Protein AF-A0A1V3WJI0-F1 (afdb_monomer_lite)

Foldseek 3Di:
DDDAAADEAEADEPDPVVVCLVVDPVSVVVVVVCVVVVLGDYDYPVNSVVQVVVCVVVRHRYHYPPPSNVVVVCVVCVVVVVVCVVCPPPPPDDPPPPDDDDDDDDDDDDDDD

Radius of gyration: 22.03 Å; chains: 1; bounding box: 41×51×47 Å

Sequence (113 aa):
MPIRTTLVELGPIPTDLLAHTEDYPPTADSFRRLYRMHLMVDVTREVVADQVVSAVQKGRKHVRLPRRAAVFSMLAEAPRRTAELVLTGIPHQTKRSAGLPPTSHSARDDAVR

Structure (mmCIF, N/CA/C/O backbone):
data_AF-A0A1V3WJI0-F1
#
_entry.id   AF-A0A1V3WJI0-F1
#
loop_
_atom_site.group_PDB
_atom_site.id
_atom_site.type_symbol
_atom_site.label_atom_id
_atom_site.label_alt_id
_atom_site.label_comp_id
_atom_site.label_asym_id
_atom_site.label_entity_id
_atom_site.label_seq_id
_atom_site.pdbx_PDB_ins_code
_atom_site.Cartn_x
_atom_site.Cartn_y
_atom_site.Cartn_z
_atom_site.occupancy
_atom_site.B_iso_or_equiv
_atom_site.auth_seq_id
_atom_site.auth_comp_id
_atom_site.auth_asym_id
_atom_site.auth_atom_id
_atom_site.pdbx_PDB_model_num
ATOM 1 N N . MET A 1 1 ? -25.030 5.101 12.617 1.00 54.34 1 MET A N 1
ATOM 2 C CA . MET A 1 1 ? -24.007 4.030 12.704 1.00 54.34 1 MET A CA 1
ATOM 3 C C . MET A 1 1 ? -22.628 4.646 12.493 1.00 54.34 1 MET A C 1
ATOM 5 O O . MET A 1 1 ? -22.551 5.594 11.719 1.00 54.34 1 MET A O 1
ATOM 9 N N . PRO A 1 2 ? -21.560 4.170 13.160 1.00 84.19 2 PRO A N 1
ATOM 10 C CA . PRO A 1 2 ? -20.208 4.680 12.929 1.00 84.19 2 PRO A CA 1
ATOM 11 C C . PRO A 1 2 ? -19.701 4.268 11.537 1.00 84.19 2 PRO A C 1
ATOM 13 O O . PRO A 1 2 ? -19.746 3.089 11.187 1.00 84.19 2 PRO A O 1
ATOM 16 N N . ILE A 1 3 ? -19.214 5.233 10.753 1.00 90.00 3 ILE A N 1
ATOM 17 C CA . ILE A 1 3 ? -18.558 4.981 9.461 1.00 90.00 3 ILE A CA 1
ATOM 18 C C . ILE A 1 3 ? -17.122 4.526 9.736 1.00 90.00 3 ILE A C 1
ATOM 20 O O . ILE A 1 3 ? -16.415 5.138 10.538 1.00 90.00 3 ILE A O 1
ATOM 24 N N . ARG A 1 4 ? -16.688 3.444 9.083 1.00 90.88 4 ARG A N 1
ATOM 25 C CA . ARG A 1 4 ? -15.308 2.945 9.156 1.00 90.88 4 ARG A CA 1
ATOM 26 C C . ARG A 1 4 ? -14.589 3.193 7.839 1.00 90.88 4 ARG A C 1
ATOM 28 O O . ARG A 1 4 ? -15.216 3.211 6.786 1.00 90.88 4 ARG A O 1
ATOM 35 N N . THR A 1 5 ? -13.273 3.335 7.914 1.00 93.38 5 THR A N 1
ATOM 36 C CA . THR A 1 5 ? -12.397 3.509 6.756 1.00 93.38 5 THR A CA 1
ATOM 37 C C . THR A 1 5 ? -11.358 2.392 6.703 1.00 93.38 5 THR A C 1
ATOM 39 O O . THR A 1 5 ? -10.933 1.860 7.734 1.00 93.38 5 THR A O 1
ATOM 42 N N . THR A 1 6 ? -10.951 2.040 5.486 1.00 94.56 6 THR A N 1
ATOM 43 C CA . THR A 1 6 ? -9.863 1.099 5.212 1.00 94.56 6 THR A CA 1
ATOM 44 C C . THR A 1 6 ? -8.860 1.810 4.316 1.00 94.56 6 THR A C 1
ATOM 46 O O . THR A 1 6 ? -9.201 2.206 3.205 1.00 94.56 6 THR A O 1
ATOM 49 N N . LEU A 1 7 ? -7.634 1.995 4.804 1.00 92.75 7 LEU A N 1
ATOM 50 C CA . LEU A 1 7 ? -6.534 2.528 4.007 1.00 92.75 7 LEU A CA 1
ATOM 51 C C . LEU A 1 7 ? -5.942 1.399 3.161 1.00 92.75 7 LEU A C 1
ATOM 53 O O . LEU A 1 7 ? -5.562 0.355 3.699 1.00 92.75 7 LEU A O 1
ATOM 57 N N . VAL A 1 8 ? -5.868 1.614 1.851 1.00 93.38 8 VAL A N 1
ATOM 58 C CA . VAL A 1 8 ? -5.319 0.652 0.896 1.00 93.38 8 VAL A CA 1
ATOM 59 C C . VAL A 1 8 ? -4.038 1.232 0.308 1.00 93.38 8 VAL A C 1
ATOM 61 O O . VAL A 1 8 ? -4.067 2.259 -0.361 1.00 93.38 8 VAL A O 1
ATOM 64 N N . GLU A 1 9 ? -2.922 0.565 0.573 1.00 91.06 9 GLU A N 1
ATOM 65 C CA . GLU A 1 9 ? -1.601 0.918 0.060 1.00 91.06 9 GLU A CA 1
ATOM 66 C C . GLU A 1 9 ? -1.179 -0.158 -0.941 1.00 91.06 9 GLU A C 1
ATOM 68 O O . GLU A 1 9 ? -1.022 -1.335 -0.586 1.00 91.06 9 GLU A O 1
ATOM 73 N N . LEU A 1 10 ? -1.057 0.244 -2.204 1.00 89.38 10 LEU A N 1
ATOM 74 C CA . LEU A 1 10 ? -0.832 -0.650 -3.331 1.00 89.38 10 LEU A CA 1
ATOM 75 C C . LEU A 1 10 ? 0.543 -0.379 -3.929 1.00 89.38 10 LEU A C 1
ATOM 77 O O . LEU A 1 10 ? 0.917 0.763 -4.185 1.00 89.38 10 LEU A O 1
ATOM 81 N N . GLY A 1 11 ? 1.280 -1.457 -4.151 1.00 85.38 11 GLY A N 1
ATOM 82 C CA . GLY A 1 11 ? 2.424 -1.495 -5.039 1.00 85.38 11 GLY A CA 1
ATOM 83 C C . GLY A 1 11 ? 1.980 -1.418 -6.503 1.00 85.38 11 GLY A C 1
ATOM 84 O O . GLY A 1 11 ? 0.826 -1.094 -6.791 1.00 85.38 11 GLY A O 1
ATOM 85 N N . PRO A 1 12 ? 2.886 -1.722 -7.439 1.00 85.25 12 PRO A N 1
ATOM 86 C CA . PRO A 1 12 ? 2.587 -1.612 -8.856 1.00 85.25 12 PRO A CA 1
ATOM 87 C C . PRO A 1 12 ? 1.472 -2.589 -9.248 1.00 85.25 12 PRO A C 1
ATOM 89 O O . PRO A 1 12 ? 1.464 -3.756 -8.845 1.00 85.25 12 PRO A O 1
ATOM 92 N N . ILE A 1 13 ? 0.511 -2.079 -10.017 1.00 87.62 13 ILE A N 1
ATOM 93 C CA . ILE A 1 13 ? -0.572 -2.852 -10.622 1.00 87.62 13 ILE A CA 1
ATOM 94 C C . ILE A 1 13 ? -0.469 -2.635 -12.130 1.00 87.62 13 ILE A C 1
ATOM 96 O O . ILE A 1 13 ? -0.454 -1.473 -12.552 1.00 87.62 13 ILE A O 1
ATOM 100 N N . PRO A 1 14 ? -0.431 -3.710 -12.938 1.00 83.62 14 PRO A N 1
ATOM 101 C CA . PRO A 1 14 ? -0.308 -3.616 -14.386 1.00 83.62 14 PRO A CA 1
ATOM 102 C C . PRO A 1 14 ? -1.574 -2.974 -14.961 1.00 83.62 14 PRO A C 1
ATOM 104 O O . PRO A 1 14 ? -2.593 -3.624 -15.189 1.00 83.62 14 PRO A O 1
ATOM 107 N N . THR A 1 15 ? -1.512 -1.659 -15.121 1.00 83.75 15 THR A N 1
ATOM 108 C CA . THR A 1 15 ? -2.571 -0.786 -15.625 1.00 83.75 15 THR A CA 1
ATOM 109 C C . THR A 1 15 ? -1.969 0.119 -16.685 1.00 83.75 15 THR A C 1
ATOM 111 O O . THR A 1 15 ? -0.774 0.417 -16.630 1.00 83.75 15 THR A O 1
ATOM 114 N N . ASP A 1 16 ? -2.799 0.610 -17.602 1.00 83.12 16 ASP A N 1
ATOM 115 C CA . ASP A 1 16 ? -2.343 1.525 -18.653 1.00 83.12 16 ASP A CA 1
ATOM 116 C C . ASP A 1 16 ? -1.709 2.790 -18.056 1.00 83.12 16 ASP A C 1
ATOM 118 O O . ASP A 1 16 ? -0.703 3.277 -18.560 1.00 83.12 16 ASP A O 1
ATOM 122 N N . LEU A 1 17 ? -2.223 3.276 -16.917 1.00 82.75 17 LEU A N 1
ATOM 123 C CA . LEU A 1 17 ? -1.634 4.399 -16.183 1.00 82.75 17 LEU A CA 1
ATOM 124 C C . LEU A 1 17 ? -0.195 4.103 -15.740 1.00 82.75 17 LEU A C 1
ATOM 126 O O . LEU A 1 17 ? 0.682 4.949 -15.886 1.00 82.75 17 LEU A O 1
ATOM 130 N N . LEU A 1 18 ? 0.056 2.906 -15.202 1.00 81.81 18 LEU A N 1
ATOM 131 C CA . LEU A 1 18 ? 1.391 2.538 -14.745 1.00 81.81 18 LEU A CA 1
ATOM 132 C C . LEU A 1 18 ? 2.369 2.389 -15.918 1.00 81.81 18 LEU A C 1
ATOM 134 O O . LEU A 1 18 ? 3.542 2.702 -15.743 1.00 81.81 18 LEU A O 1
ATOM 138 N N . ALA A 1 19 ? 1.904 1.986 -17.103 1.00 79.62 19 ALA A N 1
ATOM 139 C CA . ALA A 1 19 ? 2.760 1.836 -18.283 1.00 79.62 19 ALA A CA 1
ATOM 140 C C . ALA A 1 19 ? 3.484 3.143 -18.673 1.00 79.62 19 ALA A C 1
ATOM 142 O O . ALA A 1 19 ? 4.636 3.103 -19.088 1.00 79.62 19 ALA A O 1
ATOM 143 N N . HIS A 1 20 ? 2.870 4.305 -18.424 1.00 79.25 20 HIS A N 1
ATOM 144 C CA . HIS A 1 20 ? 3.459 5.628 -18.696 1.00 79.25 20 HIS A CA 1
ATOM 145 C C . HIS A 1 20 ? 4.602 5.996 -17.734 1.00 79.25 20 HIS A C 1
ATOM 147 O O . HIS A 1 20 ? 5.293 6.997 -17.896 1.00 79.25 20 HIS A O 1
ATOM 153 N N . THR A 1 21 ? 4.838 5.188 -16.701 1.00 74.38 21 THR A N 1
ATOM 154 C CA . THR A 1 21 ? 5.946 5.397 -15.756 1.00 74.38 21 THR A CA 1
ATOM 155 C C . THR A 1 21 ? 7.313 5.207 -16.428 1.00 74.38 21 THR A C 1
ATOM 157 O O . THR A 1 21 ? 8.326 5.694 -15.921 1.00 74.38 21 THR A O 1
ATOM 160 N N . GLU A 1 22 ? 7.347 4.533 -17.581 1.00 75.00 22 GLU A N 1
ATOM 161 C CA . GLU A 1 22 ? 8.547 4.363 -18.404 1.00 75.00 22 GLU A CA 1
ATOM 162 C C . GLU A 1 22 ? 8.947 5.640 -19.164 1.00 75.00 22 GLU A C 1
ATOM 164 O O . GLU A 1 22 ? 10.103 5.761 -19.571 1.00 75.00 22 GLU A O 1
ATOM 169 N N . ASP A 1 23 ? 8.049 6.627 -19.270 1.00 85.44 23 ASP A N 1
ATOM 170 C CA . ASP A 1 23 ? 8.271 7.861 -20.037 1.00 85.44 23 ASP A CA 1
ATOM 171 C C . ASP A 1 23 ? 9.320 8.789 -19.392 1.00 85.44 23 ASP A C 1
ATOM 173 O O . ASP A 1 23 ? 9.867 9.679 -20.048 1.00 85.44 23 ASP A O 1
ATOM 177 N N . TYR A 1 24 ? 9.643 8.577 -18.108 1.00 87.62 24 TYR A N 1
ATOM 178 C CA . TYR A 1 24 ? 10.684 9.314 -17.391 1.00 87.62 24 TYR A CA 1
ATOM 179 C C . TYR A 1 24 ? 11.789 8.374 -16.867 1.00 87.62 24 TYR A C 1
ATOM 181 O O . TYR A 1 24 ? 11.563 7.631 -15.901 1.00 87.62 24 TYR A O 1
ATOM 189 N N . PRO A 1 25 ? 13.016 8.429 -17.433 1.00 89.50 25 PRO A N 1
ATOM 190 C CA . PRO A 1 25 ? 14.059 7.437 -17.162 1.00 89.50 25 PRO A CA 1
ATOM 191 C C . PRO A 1 25 ? 14.441 7.254 -15.681 1.00 89.50 25 PRO A C 1
ATOM 193 O O . PRO A 1 25 ? 14.550 6.106 -15.250 1.00 89.50 25 PRO A O 1
ATOM 196 N N . PRO A 1 26 ? 14.573 8.311 -14.852 1.00 91.88 26 PRO A N 1
ATOM 197 C CA . PRO A 1 26 ? 14.904 8.134 -13.434 1.00 91.88 26 PRO A CA 1
ATOM 198 C C . PRO A 1 26 ? 13.844 7.366 -12.634 1.00 91.88 26 PRO A C 1
ATOM 200 O O . PRO A 1 26 ? 14.178 6.603 -11.719 1.00 91.88 26 PRO A O 1
ATOM 203 N N . THR A 1 27 ? 12.563 7.535 -12.977 1.00 88.00 27 THR A N 1
ATOM 204 C CA . THR A 1 27 ? 11.494 6.753 -12.350 1.00 88.00 27 THR A CA 1
ATOM 205 C C . THR A 1 27 ? 11.588 5.301 -12.805 1.00 88.00 27 THR A C 1
ATOM 207 O O . THR A 1 27 ? 11.634 4.408 -11.958 1.00 88.00 27 THR A O 1
ATOM 210 N N . ALA A 1 28 ? 11.737 5.052 -14.108 1.00 88.56 28 ALA A N 1
ATOM 211 C CA . ALA A 1 28 ? 11.919 3.704 -14.647 1.00 88.56 28 ALA A CA 1
ATOM 212 C C . ALA A 1 28 ? 13.122 2.964 -14.019 1.00 88.56 28 ALA A C 1
ATOM 214 O O . ALA A 1 28 ? 13.010 1.796 -13.634 1.00 88.56 28 ALA A O 1
ATOM 215 N N . ASP A 1 29 ? 14.258 3.646 -13.837 1.00 92.44 29 ASP A N 1
ATOM 216 C CA . ASP A 1 29 ? 15.451 3.109 -13.168 1.00 92.44 29 ASP A CA 1
ATOM 217 C C . ASP A 1 29 ? 15.181 2.715 -11.712 1.00 92.44 29 ASP A C 1
ATOM 219 O O . ASP A 1 29 ? 15.618 1.655 -11.247 1.00 92.44 29 ASP A O 1
ATOM 223 N N . SER A 1 30 ? 14.425 3.547 -10.996 1.00 89.50 30 SER A N 1
ATOM 224 C CA . SER A 1 30 ? 14.040 3.296 -9.607 1.00 89.50 30 SER A CA 1
ATOM 225 C C . SER A 1 30 ? 13.143 2.062 -9.492 1.00 89.50 30 SER A C 1
ATOM 227 O O . SER A 1 30 ? 13.424 1.176 -8.679 1.00 89.50 30 SER A O 1
ATOM 229 N N . PHE A 1 31 ? 12.122 1.947 -10.349 1.00 87.88 31 PHE A N 1
ATOM 230 C CA . PHE A 1 31 ? 11.261 0.761 -10.420 1.00 87.88 31 PHE A CA 1
ATOM 231 C C . PHE A 1 31 ? 12.077 -0.493 -10.743 1.00 87.88 31 PHE A C 1
ATOM 233 O O . PHE A 1 31 ? 12.007 -1.478 -10.008 1.00 87.88 31 PHE A O 1
ATOM 240 N N . ARG A 1 32 ? 12.935 -0.446 -11.770 1.00 90.19 32 ARG A N 1
ATOM 241 C CA . ARG A 1 32 ? 13.830 -1.555 -12.145 1.00 90.19 32 ARG A CA 1
ATOM 242 C C . ARG A 1 32 ? 14.712 -2.006 -10.980 1.00 90.19 32 ARG A C 1
ATOM 244 O O . ARG A 1 32 ? 14.866 -3.209 -10.751 1.00 90.19 32 ARG A O 1
ATOM 251 N N . ARG A 1 33 ? 15.264 -1.070 -10.202 1.00 90.50 33 ARG A N 1
ATOM 252 C CA . ARG A 1 33 ? 16.047 -1.393 -9.001 1.00 90.50 33 ARG A CA 1
ATOM 253 C C . ARG A 1 33 ? 15.188 -2.070 -7.931 1.00 90.50 33 ARG A C 1
ATOM 255 O O . ARG A 1 33 ? 15.615 -3.076 -7.366 1.00 90.50 33 ARG A O 1
ATOM 262 N N . LEU A 1 34 ? 13.993 -1.550 -7.658 1.00 88.25 34 LEU A N 1
ATOM 263 C CA . LEU A 1 34 ? 13.075 -2.106 -6.659 1.00 88.25 34 LEU A CA 1
ATOM 264 C C . LEU A 1 34 ? 12.558 -3.501 -7.045 1.00 88.25 34 LEU A C 1
ATOM 266 O O . LEU A 1 34 ? 12.475 -4.366 -6.169 1.00 88.25 34 LEU A O 1
ATOM 270 N N . TYR A 1 35 ? 12.299 -3.754 -8.332 1.00 88.50 35 TYR A N 1
ATOM 271 C CA . TYR A 1 35 ? 11.995 -5.091 -8.855 1.00 88.50 35 TYR A CA 1
ATOM 272 C C . TYR A 1 35 ? 13.177 -6.048 -8.686 1.00 88.50 35 TYR A C 1
ATOM 274 O O . TYR A 1 35 ? 13.002 -7.152 -8.176 1.00 88.50 35 TYR A O 1
ATOM 282 N N . ARG A 1 36 ? 14.406 -5.620 -9.017 1.00 91.12 36 ARG A N 1
ATOM 283 C CA . ARG A 1 36 ? 15.615 -6.449 -8.843 1.00 91.12 36 ARG A CA 1
ATOM 284 C C . ARG A 1 36 ? 15.857 -6.831 -7.379 1.00 91.12 36 ARG A C 1
ATOM 286 O O . ARG A 1 36 ? 16.271 -7.951 -7.089 1.00 91.12 36 ARG A O 1
ATOM 293 N N . MET A 1 37 ? 15.564 -5.922 -6.451 1.00 88.25 37 MET A N 1
ATOM 294 C CA . MET A 1 37 ? 15.633 -6.178 -5.006 1.00 88.25 37 MET A CA 1
ATOM 295 C C . MET A 1 37 ? 14.412 -6.945 -4.466 1.00 88.25 37 MET A C 1
ATOM 297 O O . MET A 1 37 ? 14.319 -7.159 -3.262 1.00 88.25 37 MET A O 1
ATOM 301 N N . HIS A 1 38 ? 13.474 -7.351 -5.331 1.00 84.38 38 HIS A N 1
ATOM 302 C CA . HIS A 1 38 ? 12.219 -8.023 -4.978 1.00 84.38 38 HIS A CA 1
ATOM 303 C C . HIS A 1 38 ? 11.358 -7.236 -3.976 1.00 84.38 38 HIS A C 1
ATOM 305 O O . HIS A 1 38 ? 10.515 -7.810 -3.287 1.00 84.38 38 HIS A O 1
ATOM 311 N N . LEU A 1 39 ? 11.540 -5.916 -3.885 1.00 80.94 39 LEU A N 1
ATOM 312 C CA . LEU A 1 39 ? 10.741 -5.054 -3.013 1.00 80.94 39 LEU A CA 1
ATOM 313 C C . LEU A 1 39 ? 9.399 -4.704 -3.662 1.00 80.94 39 LEU A C 1
ATOM 315 O O . LEU A 1 39 ? 8.379 -4.656 -2.976 1.00 80.94 39 LEU A O 1
ATOM 319 N N . MET A 1 40 ? 9.389 -4.549 -4.987 1.00 82.38 40 MET A N 1
ATOM 320 C CA . MET A 1 40 ? 8.185 -4.396 -5.804 1.00 82.38 40 MET A CA 1
ATOM 321 C C . MET A 1 40 ? 7.924 -5.670 -6.594 1.00 82.38 40 MET A C 1
ATOM 323 O O . MET A 1 40 ? 8.855 -6.314 -7.068 1.00 82.38 40 MET A O 1
ATOM 327 N N . VAL A 1 41 ? 6.653 -6.037 -6.705 1.00 84.00 41 VAL A N 1
ATOM 328 C CA . VAL A 1 41 ? 6.152 -7.080 -7.605 1.00 84.00 41 VAL A CA 1
ATOM 329 C C . VAL A 1 41 ? 4.747 -6.683 -7.984 1.00 84.00 41 VAL A C 1
ATOM 331 O O . VAL A 1 41 ? 4.009 -6.172 -7.134 1.00 84.00 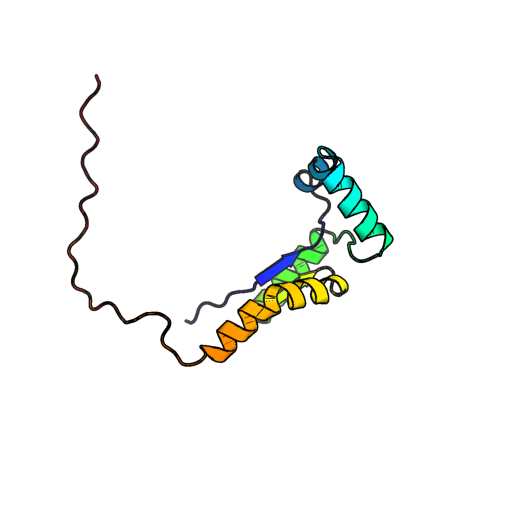41 VAL A O 1
ATOM 334 N N . ASP A 1 42 ? 4.404 -6.973 -9.227 1.00 85.25 42 ASP A N 1
ATOM 335 C CA . ASP A 1 42 ? 3.077 -6.735 -9.750 1.00 85.25 42 ASP A CA 1
ATOM 336 C C . ASP A 1 42 ? 2.052 -7.592 -9.020 1.00 85.25 42 ASP A C 1
ATOM 338 O O . ASP A 1 42 ? 2.172 -8.816 -8.906 1.00 85.25 42 ASP A O 1
ATOM 342 N N . VAL A 1 43 ? 1.030 -6.925 -8.503 1.00 87.12 43 VAL A N 1
ATOM 343 C CA . VAL A 1 43 ? -0.147 -7.592 -7.959 1.00 87.12 43 VAL A CA 1
ATOM 344 C C . VAL A 1 43 ? -1.253 -7.442 -8.985 1.00 87.12 43 VAL A C 1
ATOM 346 O O . VAL A 1 43 ? -1.534 -6.336 -9.445 1.00 87.12 43 VAL A O 1
ATOM 349 N N . THR A 1 44 ? -1.882 -8.553 -9.364 1.00 89.56 44 THR A N 1
ATOM 350 C CA . THR A 1 44 ? -2.973 -8.497 -10.335 1.00 89.56 44 THR A CA 1
ATOM 351 C C . THR A 1 44 ? -4.158 -7.725 -9.759 1.00 89.56 44 THR A C 1
ATOM 353 O O . THR A 1 44 ? -4.409 -7.728 -8.548 1.00 89.56 44 THR A O 1
ATOM 356 N N . ARG A 1 45 ? -4.910 -7.059 -10.637 1.00 90.62 45 ARG A N 1
ATOM 357 C CA . ARG A 1 45 ? -6.102 -6.283 -10.267 1.00 90.62 45 ARG A CA 1
ATOM 358 C C . ARG A 1 45 ? -7.143 -7.131 -9.525 1.00 90.62 45 ARG A C 1
ATOM 360 O O . ARG A 1 45 ? -7.770 -6.635 -8.596 1.00 90.62 45 ARG A O 1
ATOM 367 N N . GLU A 1 46 ? -7.273 -8.410 -9.879 1.00 91.19 46 GLU A N 1
ATOM 368 C CA . GLU A 1 46 ? -8.192 -9.359 -9.246 1.00 91.19 46 GLU A CA 1
ATOM 369 C C . GLU A 1 46 ? -7.797 -9.609 -7.786 1.00 91.19 46 GLU A C 1
ATOM 371 O O . GLU A 1 46 ? -8.621 -9.473 -6.885 1.00 91.19 46 GLU A O 1
ATOM 376 N N . VAL A 1 47 ? -6.508 -9.861 -7.526 1.00 91.38 47 VAL A N 1
ATOM 377 C CA . VAL A 1 47 ? -6.000 -10.069 -6.162 1.00 91.38 47 VAL A CA 1
ATOM 378 C C . VAL A 1 47 ? -6.196 -8.817 -5.312 1.00 91.38 47 VAL A C 1
ATOM 380 O O . VAL A 1 47 ? -6.568 -8.919 -4.142 1.00 91.38 47 VAL A O 1
ATOM 383 N N . VAL A 1 48 ? -5.959 -7.634 -5.883 1.00 92.31 48 VAL A N 1
ATOM 384 C CA . VAL A 1 48 ? -6.194 -6.362 -5.190 1.00 92.31 48 VAL A CA 1
ATOM 385 C C . VAL A 1 48 ? -7.668 -6.209 -4.825 1.00 92.31 48 VAL A C 1
ATOM 387 O O . VAL A 1 48 ? -7.972 -5.940 -3.662 1.00 92.31 48 VAL A O 1
ATOM 390 N N . ALA A 1 49 ? -8.576 -6.418 -5.781 1.00 93.81 49 ALA A N 1
ATOM 391 C CA . ALA A 1 49 ? -10.013 -6.313 -5.555 1.00 93.81 49 ALA A CA 1
ATOM 392 C C . ALA A 1 49 ? -10.477 -7.264 -4.441 1.00 93.81 49 ALA A C 1
ATOM 394 O O . ALA A 1 49 ? -11.102 -6.820 -3.473 1.00 93.81 49 ALA A O 1
ATOM 395 N N . ASP A 1 50 ? -10.083 -8.536 -4.511 1.00 95.62 50 ASP A N 1
ATOM 396 C CA . ASP A 1 50 ? -10.455 -9.553 -3.526 1.00 95.62 50 ASP A CA 1
ATOM 397 C C . ASP A 1 50 ? -9.948 -9.209 -2.121 1.00 95.62 50 ASP A C 1
ATOM 399 O O . ASP A 1 50 ? -10.689 -9.283 -1.133 1.00 95.62 50 ASP A O 1
ATOM 403 N N . GLN A 1 51 ? -8.683 -8.791 -2.007 1.00 94.69 51 GLN A N 1
ATOM 404 C CA . GLN A 1 51 ? -8.077 -8.416 -0.726 1.00 94.69 51 GLN A CA 1
ATOM 405 C C . GLN A 1 51 ? -8.773 -7.200 -0.109 1.00 94.69 51 GLN A C 1
ATOM 407 O O . GLN A 1 51 ? -9.031 -7.189 1.099 1.00 94.69 51 GLN A O 1
ATOM 412 N N . VAL A 1 52 ? -9.091 -6.190 -0.922 1.00 95.38 52 VAL A N 1
ATOM 413 C CA . VAL A 1 52 ? -9.759 -4.966 -0.467 1.00 95.38 52 VAL A CA 1
ATOM 414 C C . VAL A 1 52 ? -11.181 -5.267 -0.006 1.00 95.38 52 VAL A C 1
ATOM 416 O O . VAL A 1 52 ? -11.539 -4.901 1.115 1.00 95.38 52 VAL A O 1
ATOM 419 N N . VAL A 1 53 ? -11.970 -5.996 -0.801 1.00 97.06 53 VAL A N 1
ATOM 420 C CA . VAL A 1 53 ? -13.339 -6.387 -0.428 1.00 97.06 53 VAL A CA 1
ATOM 421 C C . VAL A 1 53 ? -13.330 -7.209 0.860 1.00 97.06 53 VAL A C 1
ATOM 423 O O . VAL A 1 53 ? -14.058 -6.891 1.805 1.00 97.06 53 VAL A O 1
ATOM 426 N N . SER A 1 54 ? -12.446 -8.208 0.953 1.00 96.75 54 SER A N 1
ATOM 427 C CA . SER A 1 54 ? -12.309 -9.038 2.154 1.00 96.75 54 SER A CA 1
ATOM 428 C C . SER A 1 54 ? -11.949 -8.206 3.389 1.00 96.75 54 SER A C 1
ATOM 430 O O . SER A 1 54 ? -12.465 -8.442 4.484 1.00 96.75 54 SER A O 1
ATOM 432 N N . ALA A 1 55 ? -11.070 -7.215 3.238 1.00 9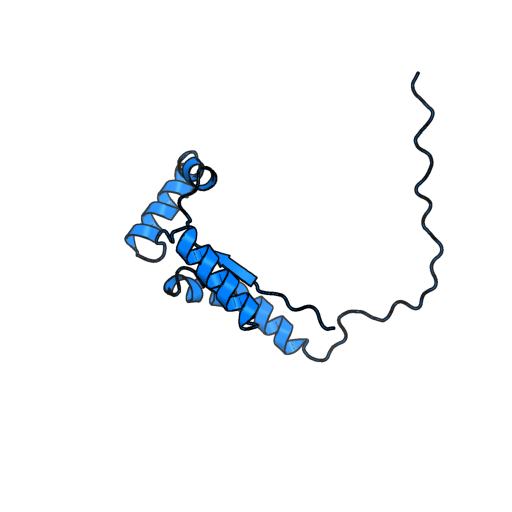5.50 55 ALA A N 1
ATOM 433 C CA . ALA A 1 55 ? -10.648 -6.342 4.325 1.00 95.50 55 ALA A CA 1
ATOM 434 C C . ALA A 1 55 ? -11.771 -5.423 4.813 1.00 95.50 55 ALA A C 1
ATOM 436 O O . ALA A 1 55 ? -11.969 -5.310 6.025 1.00 95.50 55 ALA A O 1
ATOM 437 N N . VAL A 1 56 ? -12.527 -4.824 3.891 1.00 95.75 56 VAL A N 1
ATOM 438 C CA . VAL A 1 56 ? -13.681 -3.975 4.213 1.00 95.75 56 VAL A CA 1
ATOM 439 C C . VAL A 1 56 ? -14.746 -4.783 4.955 1.00 95.75 56 VAL A C 1
ATOM 441 O O . VAL A 1 56 ? -15.178 -4.378 6.037 1.00 95.75 56 VAL A O 1
ATOM 444 N N . GLN A 1 57 ? -15.099 -5.968 4.445 1.00 95.81 57 GLN A N 1
ATOM 445 C CA . GLN A 1 57 ? -16.063 -6.873 5.085 1.00 95.81 57 GLN A CA 1
ATOM 446 C C . GLN A 1 57 ? -15.627 -7.272 6.503 1.00 95.81 57 GLN A C 1
ATOM 448 O O . GLN A 1 57 ? -16.438 -7.301 7.426 1.00 95.81 57 GLN A O 1
ATOM 453 N N . LYS A 1 58 ? -14.327 -7.516 6.704 1.00 95.56 58 LYS A N 1
ATOM 454 C CA . LYS A 1 58 ? -13.741 -7.875 8.007 1.00 95.56 58 LYS A CA 1
ATOM 455 C C . LYS A 1 58 ? -13.455 -6.672 8.915 1.00 95.56 58 LYS A C 1
ATOM 457 O O . LYS A 1 58 ? -12.879 -6.854 9.986 1.00 95.56 58 LYS A O 1
ATOM 462 N N . GLY A 1 59 ? -13.787 -5.447 8.501 1.00 93.38 59 GL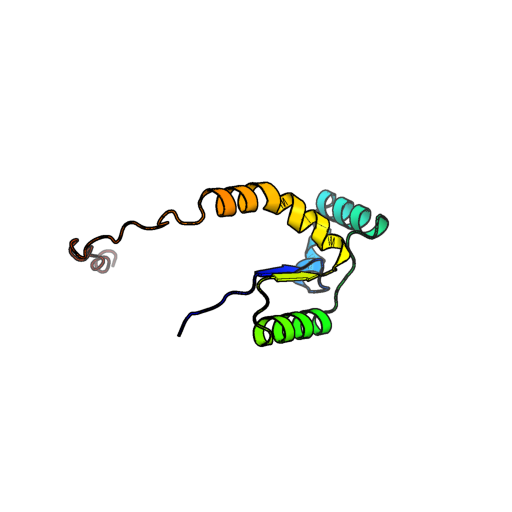Y A N 1
ATOM 463 C CA . GLY A 1 59 ? -13.511 -4.232 9.275 1.00 93.38 59 GLY A CA 1
ATOM 464 C C . GLY A 1 59 ? -12.018 -3.972 9.515 1.00 93.38 59 GLY A C 1
ATOM 465 O O . GLY A 1 59 ? -11.642 -3.407 10.543 1.00 93.38 59 GLY A O 1
ATOM 466 N N . ARG A 1 60 ? -11.145 -4.407 8.600 1.00 94.06 60 ARG A N 1
ATOM 467 C CA . ARG A 1 60 ? -9.697 -4.180 8.687 1.00 94.06 60 ARG A CA 1
ATOM 468 C C . ARG A 1 60 ? -9.382 -2.721 8.356 1.00 94.06 60 ARG A C 1
ATOM 470 O O . ARG A 1 60 ? -9.853 -2.185 7.359 1.00 94.06 60 ARG A O 1
ATOM 477 N N . LYS A 1 61 ? -8.527 -2.097 9.171 1.00 91.50 61 LYS A N 1
ATOM 478 C CA . LYS A 1 61 ? -8.106 -0.698 8.976 1.00 91.50 61 LYS A CA 1
ATOM 479 C C . LYS A 1 61 ? -7.119 -0.507 7.817 1.00 91.50 61 LYS A C 1
ATOM 481 O O . LYS A 1 61 ? -7.047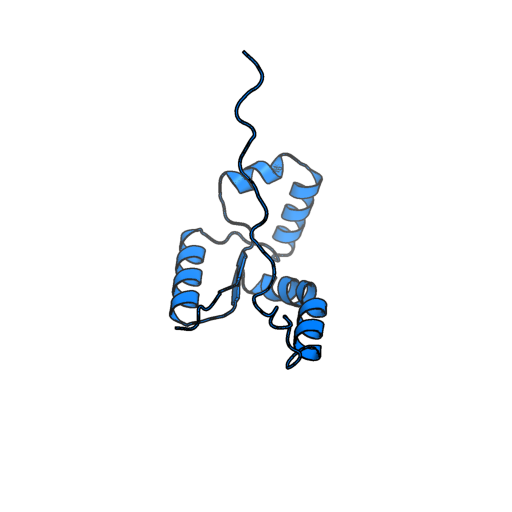 0.588 7.277 1.00 91.50 61 LYS A O 1
ATOM 486 N N . HIS A 1 62 ? -6.359 -1.544 7.458 1.00 91.44 62 HIS A N 1
ATOM 487 C CA . HIS A 1 62 ? -5.263 -1.448 6.491 1.00 91.44 62 HIS A CA 1
ATOM 488 C C . HIS A 1 62 ? -5.213 -2.658 5.564 1.00 91.44 62 HIS A C 1
ATOM 490 O O . HIS A 1 62 ? -5.330 -3.796 6.025 1.00 91.44 62 HIS A O 1
ATOM 496 N N . VAL A 1 63 ? -4.949 -2.393 4.288 1.00 93.38 63 VAL A N 1
ATOM 497 C CA . VAL A 1 63 ? -4.570 -3.371 3.265 1.00 93.38 63 VAL A CA 1
ATOM 498 C C . VAL A 1 63 ? -3.264 -2.894 2.650 1.00 93.38 63 VAL A C 1
ATOM 500 O O . VAL A 1 63 ? -3.189 -1.763 2.188 1.00 93.38 63 VAL A O 1
ATOM 503 N N . ARG A 1 64 ? -2.231 -3.741 2.675 1.00 91.19 64 ARG A N 1
ATOM 504 C CA . ARG A 1 64 ? -0.902 -3.430 2.133 1.00 91.19 64 ARG A CA 1
ATOM 505 C C . ARG A 1 64 ? -0.468 -4.531 1.185 1.00 91.19 64 ARG A C 1
ATOM 507 O O . ARG A 1 64 ? -0.302 -5.677 1.614 1.00 91.19 64 ARG A O 1
ATOM 514 N N . LEU A 1 65 ? -0.294 -4.185 -0.083 1.00 90.81 65 LEU A N 1
ATOM 515 C CA . LEU A 1 65 ? 0.066 -5.119 -1.145 1.00 90.81 65 LEU A CA 1
ATOM 516 C C . LEU A 1 65 ? 1.257 -4.562 -1.935 1.00 90.81 65 LEU A C 1
ATOM 518 O O . LEU A 1 65 ? 1.213 -3.392 -2.278 1.00 90.81 65 LEU A O 1
ATOM 522 N N . PRO A 1 66 ? 2.297 -5.355 -2.249 1.00 87.88 66 PRO A N 1
ATOM 523 C CA . PRO A 1 66 ? 2.567 -6.695 -1.730 1.00 87.88 66 PRO A CA 1
ATOM 524 C C . PRO A 1 66 ? 2.935 -6.655 -0.236 1.00 87.88 66 PRO A C 1
ATOM 526 O O . PRO A 1 66 ? 3.553 -5.710 0.245 1.00 87.88 66 PRO A O 1
ATOM 529 N N . ARG A 1 67 ? 2.616 -7.720 0.514 1.00 84.56 67 ARG A N 1
ATOM 530 C CA . ARG A 1 67 ? 2.814 -7.770 1.982 1.00 84.56 67 ARG A CA 1
ATOM 531 C C . ARG A 1 67 ? 4.246 -7.466 2.431 1.00 84.56 67 ARG A C 1
ATOM 533 O O . ARG A 1 67 ? 4.434 -6.893 3.495 1.00 84.56 67 ARG A O 1
ATOM 540 N N . ARG A 1 68 ? 5.251 -7.818 1.625 1.00 82.69 68 ARG A N 1
ATOM 541 C CA . ARG A 1 68 ? 6.666 -7.534 1.924 1.00 82.69 68 ARG A CA 1
ATOM 542 C C . ARG A 1 68 ? 7.028 -6.050 1.841 1.00 82.69 68 ARG A C 1
ATOM 544 O O . ARG A 1 68 ? 7.925 -5.614 2.548 1.00 82.69 68 ARG A O 1
ATOM 551 N N . ALA A 1 69 ? 6.307 -5.267 1.039 1.00 80.88 69 ALA A N 1
ATOM 552 C CA . ALA A 1 69 ? 6.504 -3.823 0.964 1.00 80.88 69 ALA A CA 1
ATOM 553 C C . ALA A 1 69 ? 5.891 -3.091 2.171 1.00 80.88 69 ALA A C 1
ATOM 555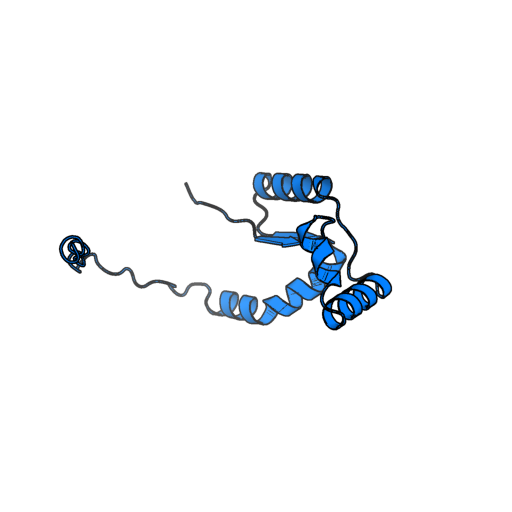 O O . ALA A 1 69 ? 6.213 -1.931 2.416 1.00 80.88 69 ALA A O 1
ATOM 556 N N . ALA A 1 70 ? 5.062 -3.774 2.975 1.00 82.31 70 ALA A N 1
ATOM 557 C CA . ALA A 1 70 ? 4.387 -3.176 4.123 1.00 82.31 70 ALA A CA 1
ATOM 558 C C . ALA A 1 70 ? 5.352 -2.576 5.154 1.00 82.31 70 ALA A C 1
ATOM 560 O O . ALA A 1 70 ? 4.983 -1.626 5.837 1.00 82.31 70 ALA A O 1
ATOM 561 N N . VAL A 1 71 ? 6.576 -3.103 5.261 1.00 82.62 71 VAL A N 1
ATOM 562 C CA . VAL A 1 71 ? 7.596 -2.576 6.178 1.00 82.62 71 VAL A CA 1
ATOM 563 C C . VAL A 1 71 ? 7.964 -1.136 5.817 1.00 82.62 71 VAL A C 1
ATOM 565 O O . VAL A 1 71 ? 8.052 -0.295 6.706 1.00 82.62 71 VAL A O 1
ATOM 568 N N . PHE A 1 72 ? 8.101 -0.822 4.527 1.00 81.19 72 PHE A N 1
ATOM 569 C CA . PHE A 1 72 ? 8.422 0.536 4.080 1.00 81.19 72 PHE A CA 1
ATOM 570 C C . PHE A 1 72 ? 7.270 1.502 4.342 1.00 81.19 72 PHE A C 1
ATOM 572 O O . PHE A 1 72 ? 7.503 2.570 4.899 1.00 81.19 72 PHE A O 1
ATOM 579 N N . SER A 1 73 ? 6.033 1.094 4.044 1.00 78.38 73 SER A N 1
ATOM 580 C CA . SER A 1 73 ? 4.830 1.851 4.417 1.00 78.38 73 SER A CA 1
ATOM 581 C C . SER A 1 73 ? 4.774 2.133 5.918 1.00 78.38 73 SER A C 1
ATOM 583 O O . SER A 1 73 ? 4.516 3.254 6.342 1.00 78.38 73 SER A O 1
ATOM 585 N N . MET A 1 74 ? 5.043 1.122 6.750 1.00 83.62 74 MET A N 1
ATOM 586 C CA . MET A 1 74 ? 5.032 1.280 8.204 1.00 83.62 74 MET A CA 1
ATOM 587 C C . MET A 1 74 ? 6.117 2.240 8.692 1.00 83.62 74 MET A C 1
ATOM 589 O O . MET A 1 74 ? 5.841 3.038 9.581 1.00 83.62 74 MET A O 1
ATOM 593 N N . LEU A 1 75 ? 7.319 2.178 8.116 1.00 86.88 75 LEU A N 1
ATOM 594 C CA . LEU A 1 75 ? 8.414 3.092 8.445 1.00 86.88 75 LEU A CA 1
ATOM 595 C C . LEU A 1 75 ? 8.106 4.530 8.015 1.00 86.88 75 LEU A C 1
ATOM 597 O O . LEU A 1 75 ? 8.327 5.451 8.796 1.00 86.88 75 LEU A O 1
ATOM 601 N N . ALA A 1 76 ? 7.557 4.722 6.814 1.00 84.81 76 ALA A N 1
ATOM 602 C CA . ALA A 1 76 ? 7.182 6.040 6.304 1.00 84.81 76 ALA A CA 1
ATOM 603 C C . ALA A 1 76 ? 6.085 6.699 7.157 1.00 84.81 76 ALA A C 1
ATOM 605 O O . ALA A 1 76 ? 6.135 7.896 7.431 1.00 84.81 76 ALA A O 1
ATOM 606 N N . GLU A 1 77 ? 5.127 5.906 7.637 1.00 85.12 77 GLU A N 1
ATOM 607 C CA . GLU A 1 77 ? 4.026 6.374 8.483 1.00 85.12 77 GLU A CA 1
ATOM 608 C C . GLU A 1 77 ? 4.383 6.438 9.978 1.00 85.12 77 GLU A C 1
ATOM 610 O O . GLU A 1 77 ? 3.598 6.956 10.778 1.00 85.12 77 GLU A O 1
ATOM 615 N N . ALA A 1 78 ? 5.546 5.927 10.396 1.00 88.81 78 ALA A N 1
ATOM 616 C CA . ALA A 1 78 ? 5.891 5.796 11.811 1.00 88.81 78 ALA A CA 1
ATOM 617 C C . ALA A 1 78 ? 5.845 7.132 12.581 1.00 88.81 78 ALA A C 1
ATOM 619 O O . ALA A 1 78 ? 5.211 7.163 13.639 1.00 88.81 78 ALA A O 1
ATOM 620 N N . PRO A 1 79 ? 6.408 8.254 12.083 1.00 88.69 79 PRO A N 1
ATOM 621 C CA . PRO A 1 79 ? 6.337 9.530 12.799 1.00 88.69 79 PRO A CA 1
ATOM 622 C C . PRO A 1 79 ? 4.895 10.009 13.006 1.00 88.69 79 PRO A C 1
ATOM 624 O O . PRO A 1 79 ? 4.524 10.437 14.100 1.00 88.69 79 PRO A O 1
ATOM 627 N N . ARG A 1 80 ? 4.053 9.872 11.973 1.00 86.62 80 ARG A N 1
ATOM 628 C CA . ARG A 1 80 ? 2.635 10.240 12.029 1.00 86.62 80 ARG A CA 1
ATOM 629 C C . ARG A 1 80 ? 1.878 9.379 13.037 1.00 86.62 80 ARG A C 1
ATOM 631 O O . ARG A 1 80 ? 1.116 9.907 13.841 1.00 86.62 80 ARG A O 1
ATOM 638 N N . ARG A 1 81 ? 2.120 8.066 13.041 1.00 85.75 81 ARG A N 1
ATOM 639 C CA . ARG A 1 81 ? 1.508 7.131 13.999 1.00 85.75 81 ARG A CA 1
ATOM 640 C C . ARG A 1 81 ? 1.893 7.430 15.437 1.00 85.75 81 ARG A C 1
ATOM 642 O O . ARG A 1 81 ? 1.040 7.346 16.317 1.00 85.75 81 ARG A O 1
ATOM 649 N N . THR A 1 82 ? 3.142 7.816 15.672 1.00 89.00 82 THR A N 1
ATOM 65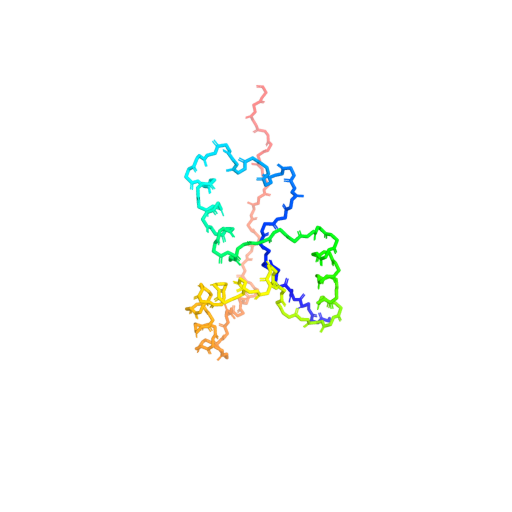0 C CA . THR A 1 82 ? 3.591 8.252 16.995 1.00 89.00 82 THR A CA 1
ATOM 651 C C . THR A 1 82 ? 2.839 9.504 17.439 1.00 89.00 82 THR A C 1
ATOM 653 O O . THR A 1 82 ? 2.364 9.549 18.569 1.00 89.00 82 THR A O 1
ATOM 656 N N . ALA A 1 83 ? 2.647 10.486 16.553 1.00 89.50 83 ALA A N 1
ATOM 657 C CA . ALA A 1 83 ? 1.854 11.674 16.869 1.00 89.50 83 ALA A CA 1
ATOM 658 C C . ALA A 1 83 ? 0.385 11.332 17.178 1.00 89.50 83 ALA A C 1
ATOM 660 O O . ALA A 1 83 ? -0.157 11.819 18.165 1.00 89.50 83 ALA A O 1
ATOM 661 N N . GLU A 1 84 ? -0.250 10.454 16.393 1.00 87.50 84 GLU A N 1
ATOM 662 C CA . GLU A 1 84 ? -1.614 9.972 16.671 1.00 87.50 84 GLU A CA 1
ATOM 663 C C . GLU A 1 84 ? -1.717 9.314 18.056 1.00 87.50 84 GLU A C 1
ATOM 665 O O . GLU A 1 84 ? -2.669 9.568 18.795 1.00 87.50 84 GLU A O 1
ATOM 670 N N . LEU A 1 85 ? -0.724 8.503 18.431 1.00 89.00 85 LEU A N 1
ATOM 671 C CA . LEU A 1 85 ? -0.665 7.867 19.746 1.00 89.00 85 LEU A CA 1
ATOM 672 C C . LEU A 1 85 ? -0.534 8.909 20.865 1.00 89.00 85 LEU A C 1
ATOM 674 O O . LEU A 1 85 ? -1.299 8.873 21.824 1.00 89.00 85 LEU A O 1
ATOM 678 N N . VAL A 1 86 ? 0.397 9.856 20.727 1.00 92.88 86 VAL A N 1
ATOM 679 C CA . VAL A 1 86 ? 0.632 10.920 21.717 1.00 92.88 86 VAL A CA 1
ATOM 680 C C . VAL A 1 86 ? -0.607 11.799 21.899 1.00 92.88 86 VAL A C 1
ATOM 682 O O . VAL A 1 86 ? -0.925 12.199 23.014 1.00 92.88 86 VAL A O 1
ATOM 685 N N . LEU A 1 87 ? -1.330 12.081 20.815 1.00 90.25 87 LEU A N 1
ATOM 686 C CA . LEU A 1 87 ? -2.529 12.921 20.826 1.00 90.25 87 LEU A CA 1
ATOM 687 C C . LEU A 1 87 ? -3.813 12.147 21.160 1.00 90.25 87 LEU A C 1
ATOM 689 O O . LEU A 1 87 ? -4.900 12.731 21.159 1.00 90.25 87 LEU A O 1
ATOM 693 N N . THR A 1 88 ? -3.726 10.842 21.430 1.00 89.75 88 THR A N 1
ATOM 694 C CA . THR A 1 88 ? -4.900 10.024 21.748 1.00 89.75 88 THR A CA 1
ATOM 695 C C . THR A 1 88 ? -5.576 10.546 23.020 1.00 89.75 88 THR A C 1
ATOM 697 O O . THR A 1 88 ? -4.953 10.662 24.069 1.00 89.75 88 THR A O 1
ATOM 700 N N . GLY A 1 89 ? -6.874 10.861 22.928 1.00 83.19 89 GLY A N 1
ATOM 701 C CA . GLY A 1 89 ? -7.665 11.429 24.030 1.00 83.19 89 GLY A CA 1
ATOM 702 C C . GLY A 1 89 ? -7.780 12.957 24.011 1.00 83.19 89 GLY A C 1
ATOM 703 O O . GLY A 1 89 ? -8.623 13.503 24.722 1.00 83.19 89 GLY A O 1
ATOM 704 N N . ILE A 1 90 ? -7.015 13.648 23.159 1.00 85.75 90 ILE A N 1
ATOM 705 C CA . ILE A 1 90 ? -7.142 15.095 22.957 1.00 85.75 90 ILE A CA 1
ATOM 706 C C . ILE A 1 90 ? -8.204 15.359 21.875 1.00 85.75 90 ILE A C 1
ATOM 708 O O . ILE A 1 90 ? -8.087 14.834 20.766 1.00 85.75 90 ILE A O 1
ATOM 712 N N . PRO A 1 91 ? -9.241 16.176 22.142 1.00 81.62 91 PRO A N 1
ATOM 713 C CA . PRO A 1 91 ? -10.248 16.507 21.139 1.00 81.62 91 PRO A CA 1
ATOM 714 C C . PRO A 1 91 ? -9.621 17.184 19.912 1.00 81.62 91 PRO A C 1
ATOM 716 O O . PRO A 1 91 ? -9.095 18.289 20.000 1.00 81.62 91 PRO A O 1
ATOM 719 N N . HIS A 1 92 ? -9.715 16.545 18.745 1.00 72.44 92 HIS A N 1
ATOM 720 C CA . HIS A 1 92 ? -9.178 17.085 17.484 1.00 72.44 92 HIS A CA 1
ATOM 721 C C . HIS A 1 92 ? -10.011 18.233 16.895 1.00 72.44 92 HIS A C 1
ATOM 723 O O . HIS A 1 92 ? -9.613 18.856 15.915 1.00 72.44 92 HIS A O 1
ATOM 729 N N . GLN A 1 93 ? -11.182 18.497 17.473 1.00 72.88 93 GLN A N 1
ATOM 730 C CA . GLN A 1 93 ? -12.058 19.605 17.125 1.00 72.88 93 GLN A CA 1
ATOM 731 C C . GLN A 1 93 ? -12.672 20.139 18.416 1.00 72.88 93 GLN A C 1
ATOM 733 O O . GLN A 1 93 ? -13.353 19.407 19.139 1.00 72.88 93 GLN A O 1
ATOM 738 N N . THR A 1 94 ? -12.486 21.424 18.695 1.00 64.12 94 THR A N 1
ATOM 739 C CA . THR A 1 94 ? -13.378 22.140 19.606 1.00 64.12 94 THR A CA 1
ATOM 740 C C . THR A 1 94 ? -14.744 22.168 18.929 1.00 64.12 94 THR A C 1
ATOM 742 O O . THR A 1 94 ? -14.838 22.582 17.773 1.00 64.12 94 THR A O 1
ATOM 745 N N . LYS A 1 95 ? -15.810 21.707 19.601 1.00 59.88 95 LYS A N 1
ATOM 746 C CA . LYS A 1 95 ? -17.177 21.892 19.093 1.00 59.88 95 LYS A CA 1
ATOM 747 C C . LYS A 1 95 ? -17.364 23.386 18.837 1.00 59.88 95 LYS A C 1
ATOM 749 O O . LYS A 1 95 ? -17.508 24.153 19.783 1.00 59.88 95 LYS A O 1
ATOM 754 N N . ARG A 1 96 ? -17.322 23.809 17.573 1.00 58.66 96 ARG A N 1
ATOM 755 C CA . ARG A 1 96 ? -17.692 25.170 17.203 1.00 58.66 96 ARG A CA 1
ATOM 756 C C . ARG A 1 96 ? -19.184 25.268 17.469 1.00 58.66 96 ARG A C 1
ATOM 758 O O . ARG A 1 96 ? -19.975 24.659 16.752 1.00 58.66 96 ARG A O 1
ATOM 765 N N . SER A 1 97 ? -19.546 25.943 18.553 1.00 49.88 97 SER A N 1
ATOM 766 C CA . SER A 1 97 ? -20.922 26.311 18.858 1.00 49.88 97 SER A CA 1
ATOM 767 C C . SER A 1 97 ? -21.514 26.940 17.602 1.00 49.88 97 SER A C 1
ATOM 769 O O . SER A 1 97 ? -20.921 27.863 17.041 1.00 49.88 97 SER A O 1
ATOM 771 N N . ALA A 1 98 ? -22.627 26.389 17.124 1.00 57.94 98 ALA A N 1
ATOM 772 C CA . ALA A 1 98 ? -23.373 26.930 16.001 1.00 57.94 98 ALA A CA 1
ATOM 773 C C . ALA A 1 98 ? -23.654 28.417 16.267 1.00 57.94 98 ALA A C 1
ATOM 775 O O . ALA A 1 98 ? -24.369 28.762 17.203 1.00 57.94 98 ALA A O 1
ATOM 776 N N . GLY A 1 99 ? -23.007 29.286 15.497 1.00 57.56 99 GLY A N 1
ATOM 777 C CA . GLY A 1 99 ? -22.985 30.717 15.767 1.00 57.56 99 GLY A CA 1
ATOM 778 C C . GLY A 1 99 ? -22.094 31.470 14.791 1.00 57.56 99 GLY A C 1
ATOM 779 O O . GLY A 1 99 ? -21.292 32.297 15.208 1.00 57.56 99 GLY A O 1
ATOM 780 N N . LEU A 1 100 ? -22.187 31.164 13.494 1.00 53.19 100 LEU A N 1
ATOM 781 C CA . LEU A 1 100 ? -21.713 32.085 12.465 1.00 53.19 100 LEU A CA 1
ATOM 782 C C . LEU A 1 100 ? -22.705 32.070 11.289 1.00 53.19 100 LEU A C 1
ATOM 784 O O . LEU A 1 100 ? -23.044 30.979 10.822 1.00 53.19 100 LEU A O 1
ATOM 788 N N . PRO A 1 101 ? -23.227 33.236 10.864 1.00 58.47 101 PRO A N 1
ATOM 789 C CA . PRO A 1 101 ? -24.241 33.334 9.816 1.00 58.47 101 PRO A CA 1
ATOM 790 C C . PRO A 1 101 ? -23.714 32.860 8.448 1.00 58.47 101 PRO A C 1
ATOM 792 O O . PRO A 1 101 ? -22.498 32.827 8.238 1.00 58.47 101 PRO A O 1
ATOM 795 N N . PRO A 1 102 ? -24.614 32.481 7.518 1.00 56.00 102 PRO A N 1
ATOM 796 C CA . PRO A 1 102 ? -24.235 31.938 6.219 1.00 56.00 102 PRO A CA 1
ATOM 797 C C . PRO A 1 102 ? -23.392 32.943 5.430 1.00 56.00 102 PRO A C 1
ATOM 799 O O . PRO A 1 102 ? -23.808 34.075 5.193 1.00 56.00 102 PRO A O 1
ATOM 802 N N . THR A 1 103 ? -22.206 32.513 5.003 1.00 54.16 103 THR A N 1
ATOM 803 C CA . THR A 1 103 ? -21.391 33.242 4.031 1.00 54.16 103 THR A CA 1
ATOM 804 C C . THR A 1 103 ? -22.139 33.282 2.704 1.00 54.16 103 THR A C 1
ATOM 806 O O . THR A 1 103 ? -22.385 32.242 2.091 1.00 54.16 103 THR A O 1
ATOM 809 N N . SER A 1 104 ? -22.513 34.485 2.280 1.00 55.62 104 SER A N 1
ATOM 810 C CA . SER A 1 104 ? -23.098 34.775 0.979 1.00 55.62 104 SER A CA 1
ATOM 811 C C . SER A 1 104 ? -22.168 34.320 -0.147 1.00 55.62 104 SER A C 1
ATOM 813 O O . SER A 1 104 ? -21.123 34.913 -0.397 1.00 55.62 104 SER A O 1
ATOM 815 N N . HIS A 1 105 ? -22.585 33.289 -0.875 1.00 53.00 105 HIS A N 1
ATOM 816 C CA . HIS A 1 105 ? -22.117 33.033 -2.232 1.00 53.00 105 HIS A CA 1
ATOM 817 C C . HIS A 1 105 ? -23.343 32.949 -3.139 1.00 53.00 105 HIS A C 1
ATOM 819 O O . HIS A 1 105 ? -23.932 31.890 -3.317 1.00 53.00 105 HIS A O 1
ATOM 825 N N . SER A 1 106 ? -23.763 34.103 -3.657 1.00 47.66 106 SER A N 1
ATOM 826 C CA . SER A 1 106 ? -24.712 34.221 -4.767 1.00 47.66 106 SER A CA 1
ATOM 827 C C . SER A 1 106 ? -24.717 35.666 -5.263 1.00 47.66 106 SER A C 1
ATOM 829 O O . SER A 1 106 ? -25.439 36.489 -4.707 1.00 47.66 106 SER A O 1
ATOM 831 N N . ALA A 1 107 ? -23.874 35.962 -6.255 1.00 47.50 107 ALA A N 1
ATOM 832 C CA . ALA A 1 107 ? -24.102 36.953 -7.319 1.00 47.50 107 ALA A CA 1
ATOM 833 C C . ALA A 1 107 ? -22.794 37.159 -8.102 1.00 47.50 107 ALA A C 1
ATOM 835 O O . ALA A 1 107 ? -22.033 38.095 -7.863 1.00 47.50 107 ALA A O 1
ATOM 836 N N . ARG A 1 108 ? -22.512 36.235 -9.021 1.00 51.19 108 ARG A N 1
ATOM 837 C CA . ARG A 1 108 ? -21.751 36.523 -10.243 1.00 51.19 108 ARG A CA 1
ATOM 838 C C . ARG A 1 108 ? -22.457 35.824 -11.401 1.00 51.19 108 ARG A C 1
ATOM 840 O O . ARG A 1 108 ? -21.906 34.925 -12.013 1.00 51.19 108 ARG A O 1
ATOM 847 N N . ASP A 1 109 ? -23.702 36.231 -11.604 1.00 51.59 109 ASP A N 1
ATOM 848 C CA . ASP A 1 109 ? -24.277 36.402 -12.933 1.00 51.59 109 ASP A CA 1
ATOM 849 C C . ASP A 1 109 ? -24.547 37.906 -13.069 1.00 51.59 109 ASP A C 1
ATOM 851 O O . ASP A 1 109 ? -24.802 38.568 -12.063 1.00 51.59 109 ASP A O 1
ATOM 855 N N . ASP A 1 110 ? -24.430 38.423 -14.288 1.00 48.25 110 ASP A N 1
ATOM 856 C CA . ASP A 1 110 ? -24.500 39.835 -14.700 1.00 48.25 110 ASP A CA 1
ATOM 857 C C . ASP A 1 110 ? -23.192 40.637 -14.627 1.00 48.25 110 ASP A C 1
ATOM 859 O O . ASP A 1 110 ? -23.012 41.528 -13.800 1.00 48.25 110 ASP A O 1
ATOM 863 N N . ALA A 1 111 ? -22.288 40.348 -15.570 1.00 48.81 111 ALA A N 1
ATOM 864 C CA . ALA A 1 111 ? -21.746 41.355 -16.497 1.00 48.81 111 ALA A CA 1
ATOM 865 C C . ALA A 1 111 ? -20.626 40.744 -17.353 1.00 48.81 111 ALA A C 1
ATOM 867 O O . ALA A 1 111 ? -19.475 40.775 -16.943 1.00 48.81 111 ALA A O 1
ATOM 868 N N . VAL A 1 112 ? -20.964 40.192 -18.520 1.00 51.03 112 VAL A N 1
ATOM 869 C CA . VAL A 1 112 ? -20.423 40.584 -19.839 1.00 51.03 112 VAL A CA 1
ATOM 870 C C . VAL A 1 112 ? -21.377 39.978 -20.871 1.00 51.03 112 VAL A C 1
ATOM 872 O O . VAL A 1 112 ? -21.411 38.768 -21.083 1.00 51.03 112 VAL A O 1
ATOM 875 N N . ARG A 1 113 ? -22.206 40.857 -21.432 1.00 46.38 113 ARG A N 1
ATOM 876 C CA . ARG A 1 113 ? -22.812 40.700 -22.753 1.00 46.38 113 ARG A CA 1
ATOM 877 C C . ARG A 1 113 ? -21.738 40.874 -23.817 1.00 46.38 113 ARG A C 1
ATOM 879 O O . ARG A 1 113 ? -20.863 41.738 -23.584 1.00 46.38 113 ARG A O 1
#

Organism: Mycobacterium kansasii (NCBI:txid1768)

Secondary structure (DSSP, 8-state):
------EEEE-----HHHHGGGGSHHHHHHHHHHHHTTS--PPPHHHHHHHHHHHHHTT-SEEEESGGGHHHHHHHHHHHHHHHHHTTTS-SS----S---------------

pLDDT: mean 81.41, std 14.3, range [46.38, 97.06]